Protein AF-A0A831JMD7-F1 (afdb_monomer_lite)

pLDDT: mean 83.92, std 18.08, range [34.59, 98.44]

Secondary structure (DSSP, 8-state):
-PPP------GGG----TT------HHHHHHHHHHHHHH--SSPPP----SS--------

Radius of gyration: 14.73 Å; chains: 1; bounding box: 36×25×39 Å

Foldseek 3Di:
DDDDDDDDDDPVVDDDDPDDPDDDDPVRVVVVVVCCVVPNDPDDDDDDPPPDPPPPPDDD

Structure (mmCIF, N/CA/C/O backbone):
data_AF-A0A831JMD7-F1
#
_entry.id   AF-A0A831JMD7-F1
#
loop_
_atom_site.group_PDB
_atom_site.id
_atom_site.type_symbol
_atom_site.label_atom_id
_atom_site.label_alt_id
_atom_site.label_comp_id
_atom_site.label_asym_id
_atom_site.label_entity_id
_atom_site.label_seq_id
_atom_site.pdbx_PDB_ins_code
_atom_site.Cartn_x
_atom_site.Cartn_y
_atom_site.Cartn_z
_atom_site.occupancy
_atom_site.B_iso_or_equiv
_atom_site.auth_seq_id
_atom_site.auth_comp_id
_atom_site.auth_asym_id
_atom_site.auth_atom_id
_atom_site.pdbx_PDB_model_num
ATOM 1 N N . MET A 1 1 ? 4.359 4.618 -28.469 1.00 48.38 1 MET A N 1
ATOM 2 C CA . MET A 1 1 ? 3.966 5.028 -27.102 1.00 48.38 1 MET A CA 1
ATOM 3 C C . MET A 1 1 ? 3.553 3.784 -26.341 1.00 48.38 1 MET A C 1
ATOM 5 O O . MET A 1 1 ? 2.811 2.993 -26.911 1.00 48.38 1 MET A O 1
ATOM 9 N N . SER A 1 2 ? 4.052 3.580 -25.121 1.00 75.12 2 SER A N 1
ATOM 10 C CA . SER A 1 2 ? 3.579 2.466 -24.289 1.00 75.12 2 SER A CA 1
ATOM 11 C C . SER A 1 2 ? 2.265 2.867 -23.622 1.00 75.12 2 SER A C 1
ATOM 13 O O . SER A 1 2 ? 2.160 3.985 -23.124 1.00 75.12 2 SER A O 1
ATOM 15 N N . GLN A 1 3 ? 1.264 1.991 -23.657 1.00 85.25 3 GLN A N 1
ATOM 16 C CA . GLN A 1 3 ? -0.027 2.221 -23.007 1.00 85.25 3 GLN A CA 1
ATOM 17 C C . GLN A 1 3 ? 0.045 1.710 -21.568 1.00 85.25 3 GLN A C 1
ATOM 19 O O . GLN A 1 3 ? 0.481 0.579 -21.345 1.00 85.25 3 GLN A O 1
ATOM 24 N N . LEU A 1 4 ? -0.381 2.530 -20.605 1.00 88.38 4 LEU A N 1
ATOM 25 C CA . LEU A 1 4 ? -0.493 2.098 -19.213 1.00 88.38 4 LEU A CA 1
ATOM 26 C C . LEU A 1 4 ? -1.598 1.044 -19.094 1.00 88.38 4 LEU A C 1
ATOM 28 O O . LEU A 1 4 ? -2.677 1.191 -19.667 1.00 88.38 4 LEU A O 1
ATOM 32 N N . LYS A 1 5 ? -1.314 -0.029 -18.354 1.00 90.56 5 LYS A N 1
ATOM 33 C CA . LYS A 1 5 ? -2.262 -1.112 -18.078 1.00 90.56 5 LYS A CA 1
ATOM 34 C C . LYS A 1 5 ? -2.523 -1.179 -16.584 1.00 90.56 5 LYS A C 1
ATOM 36 O O . LYS A 1 5 ? -1.587 -1.126 -15.793 1.00 90.56 5 LYS A O 1
ATOM 41 N N . ILE A 1 6 ? -3.789 -1.339 -16.218 1.00 93.44 6 ILE A N 1
ATOM 42 C CA . ILE A 1 6 ? -4.195 -1.597 -14.838 1.00 93.44 6 ILE A CA 1
ATOM 43 C C . ILE A 1 6 ? -4.213 -3.112 -14.648 1.00 93.44 6 ILE A C 1
ATOM 45 O O . ILE A 1 6 ? -4.879 -3.826 -15.398 1.00 93.44 6 ILE A O 1
ATOM 49 N N . VAL A 1 7 ? -3.458 -3.600 -13.667 1.00 93.25 7 VAL A N 1
ATOM 50 C CA . VAL A 1 7 ? -3.339 -5.026 -13.340 1.00 93.25 7 VAL A CA 1
ATOM 51 C C . VAL A 1 7 ? -3.392 -5.219 -11.827 1.00 93.25 7 VAL A C 1
ATOM 53 O O . VAL A 1 7 ? -2.961 -4.351 -11.071 1.00 93.25 7 VAL A O 1
ATOM 56 N N . TYR A 1 8 ? -3.900 -6.368 -11.383 1.00 94.94 8 TYR A N 1
ATOM 57 C CA . TYR A 1 8 ? -3.817 -6.783 -9.983 1.00 94.94 8 TYR A CA 1
ATOM 58 C C . TYR A 1 8 ? -2.525 -7.562 -9.759 1.00 94.94 8 TYR A C 1
ATOM 60 O O . TYR A 1 8 ? -2.212 -8.481 -10.516 1.00 94.94 8 TYR A O 1
ATOM 68 N N . VAL A 1 9 ? -1.789 -7.212 -8.706 1.00 92.94 9 VAL A N 1
ATOM 69 C CA . VAL A 1 9 ? -0.538 -7.876 -8.325 1.00 92.94 9 VAL A CA 1
ATOM 70 C C . VAL A 1 9 ? -0.553 -8.234 -6.837 1.00 92.94 9 VAL A C 1
ATOM 72 O O . VAL A 1 9 ? -1.175 -7.516 -6.049 1.00 92.94 9 VAL A O 1
ATOM 75 N N . PRO A 1 10 ? 0.116 -9.323 -6.415 1.00 94.62 10 PRO A N 1
ATOM 76 C CA . PRO A 1 10 ? 0.285 -9.626 -4.998 1.00 94.62 10 PRO A CA 1
ATOM 77 C C . PRO A 1 10 ? 1.058 -8.516 -4.275 1.00 94.62 10 PRO A C 1
ATOM 79 O O . PRO A 1 10 ? 2.076 -8.040 -4.767 1.00 94.62 10 PRO A O 1
ATOM 82 N N . LEU A 1 11 ? 0.654 -8.158 -3.055 1.00 91.94 11 LEU A N 1
ATOM 83 C CA . LEU A 1 11 ? 1.390 -7.175 -2.241 1.00 91.94 11 LEU A CA 1
ATOM 84 C C . LEU A 1 11 ? 2.858 -7.579 -2.026 1.00 91.94 11 LEU A C 1
ATOM 86 O O . LEU A 1 11 ? 3.744 -6.732 -2.060 1.00 91.94 11 LEU A O 1
ATOM 90 N N . ALA A 1 12 ? 3.119 -8.881 -1.869 1.00 93.88 12 ALA A N 1
ATOM 91 C CA . ALA A 1 12 ? 4.460 -9.426 -1.665 1.00 93.88 12 ALA A CA 1
ATOM 92 C C . ALA A 1 12 ? 5.400 -9.261 -2.876 1.00 93.88 12 ALA A C 1
ATOM 94 O O . ALA A 1 12 ? 6.608 -9.405 -2.714 1.00 93.88 12 ALA A O 1
ATOM 95 N N . SER A 1 13 ? 4.883 -8.964 -4.076 1.00 90.81 13 SER A N 1
ATOM 96 C CA . SER A 1 13 ? 5.726 -8.686 -5.247 1.00 90.81 13 SER A CA 1
ATOM 97 C C . SER A 1 13 ? 6.139 -7.215 -5.356 1.00 90.81 13 SER A C 1
ATOM 99 O O . SER A 1 13 ? 6.920 -6.870 -6.240 1.00 90.81 13 SER A O 1
ATOM 101 N N . LEU A 1 14 ? 5.610 -6.333 -4.501 1.00 90.06 14 LEU A N 1
ATOM 102 C CA . LEU A 1 14 ? 5.947 -4.912 -4.501 1.00 90.06 14 LEU A CA 1
ATOM 103 C C . LEU A 1 14 ? 7.172 -4.649 -3.625 1.00 90.06 14 LEU A C 1
ATOM 105 O O . LEU A 1 14 ? 7.253 -5.095 -2.482 1.00 90.06 14 LEU A O 1
ATOM 109 N N . ARG A 1 15 ? 8.110 -3.855 -4.144 1.00 87.25 15 ARG A N 1
ATOM 110 C CA . ARG A 1 15 ? 9.273 -3.377 -3.391 1.00 87.25 15 ARG A CA 1
ATOM 111 C C . ARG A 1 15 ? 9.089 -1.909 -3.029 1.00 87.25 15 ARG A C 1
ATOM 113 O O . ARG A 1 15 ? 8.818 -1.085 -3.901 1.00 87.25 15 ARG A O 1
ATOM 120 N N . HIS A 1 16 ? 9.270 -1.574 -1.754 1.00 84.94 16 HIS A N 1
ATOM 121 C CA . HIS A 1 16 ? 9.281 -0.178 -1.325 1.00 84.94 16 HIS A CA 1
ATOM 122 C C . HIS A 1 16 ? 10.483 0.561 -1.953 1.00 84.94 16 HIS A C 1
ATOM 124 O O . HIS A 1 16 ? 11.562 -0.031 -2.045 1.00 84.94 16 HIS A O 1
ATOM 130 N N . PRO A 1 17 ? 10.349 1.825 -2.403 1.00 84.50 17 PRO A N 1
ATOM 131 C CA . PRO A 1 17 ? 11.489 2.574 -2.908 1.00 84.50 17 PRO A CA 1
ATOM 132 C C . PRO A 1 17 ? 12.433 2.919 -1.754 1.00 84.50 17 PRO A C 1
ATOM 134 O O . PRO A 1 17 ? 12.010 3.520 -0.770 1.00 84.50 17 PRO A O 1
ATOM 137 N N . GLU A 1 18 ? 13.720 2.606 -1.901 1.00 82.81 18 GLU A N 1
ATOM 138 C CA . GLU A 1 18 ? 14.737 2.854 -0.865 1.00 82.81 18 GLU A CA 1
ATOM 139 C C . GLU A 1 18 ? 14.912 4.343 -0.529 1.00 82.81 18 GLU A C 1
ATOM 141 O O . GLU A 1 18 ? 15.239 4.697 0.600 1.00 82.81 18 GLU A O 1
ATOM 146 N N . LYS A 1 19 ? 14.671 5.232 -1.501 1.00 80.94 19 LYS A N 1
ATOM 147 C CA . LYS A 1 19 ? 14.842 6.687 -1.370 1.00 80.94 19 LYS A CA 1
ATOM 148 C C . LYS A 1 19 ? 13.541 7.435 -1.637 1.00 80.94 19 LYS A C 1
ATOM 150 O O . LYS A 1 19 ? 13.461 8.253 -2.548 1.00 80.94 19 LYS A O 1
ATOM 155 N N . ASN A 1 20 ? 12.502 7.149 -0.859 1.00 85.19 20 ASN A N 1
ATOM 156 C CA . ASN A 1 20 ? 11.280 7.948 -0.894 1.00 85.19 20 ASN A CA 1
ATOM 157 C C . ASN A 1 20 ? 11.384 9.100 0.127 1.00 85.19 20 ASN A C 1
ATOM 159 O O . ASN A 1 20 ? 11.311 8.841 1.327 1.00 85.19 20 ASN A O 1
ATOM 163 N N . PRO A 1 21 ? 11.540 10.372 -0.294 1.00 88.06 21 PRO A N 1
ATOM 164 C CA . PRO A 1 21 ? 11.626 11.496 0.644 1.00 88.06 21 PRO A CA 1
ATOM 165 C C . PRO A 1 21 ? 10.294 11.768 1.361 1.00 88.06 21 PRO A C 1
ATOM 167 O O . PRO A 1 21 ? 10.263 12.487 2.360 1.00 88.06 21 PRO A O 1
ATOM 170 N N . ARG A 1 22 ? 9.183 11.202 0.865 1.00 88.25 22 ARG A N 1
ATOM 171 C CA . ARG A 1 22 ? 7.859 11.335 1.475 1.00 88.25 22 ARG A CA 1
ATOM 172 C C . ARG A 1 22 ? 7.831 10.645 2.837 1.00 88.25 22 ARG A C 1
ATOM 174 O O . ARG A 1 22 ? 8.024 9.436 2.934 1.00 88.25 22 ARG A O 1
ATOM 181 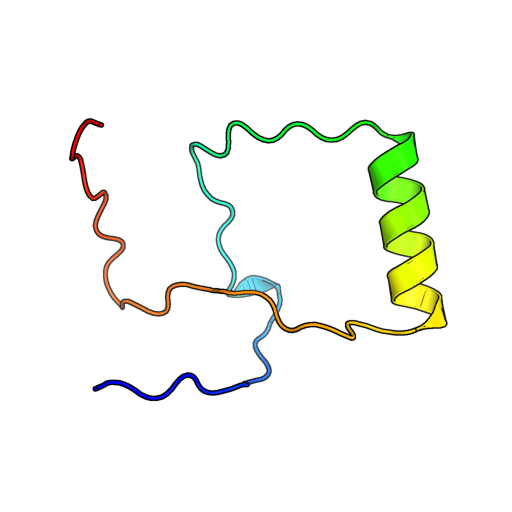N N . ARG A 1 23 ? 7.504 11.415 3.872 1.00 90.12 23 ARG A N 1
ATOM 182 C CA . ARG A 1 23 ? 7.256 10.922 5.231 1.00 90.12 23 ARG A CA 1
ATOM 183 C C . ARG A 1 23 ? 5.762 10.940 5.521 1.00 90.12 23 ARG A C 1
ATOM 185 O O . ARG A 1 23 ? 5.067 11.857 5.093 1.00 90.12 23 ARG A O 1
ATOM 192 N N . TRP A 1 24 ? 5.294 9.945 6.263 1.00 93.81 24 TRP A N 1
ATOM 193 C CA . TRP A 1 24 ? 3.912 9.853 6.719 1.00 93.81 24 TRP A CA 1
ATOM 194 C C . TRP A 1 24 ? 3.857 9.980 8.237 1.00 93.81 24 TRP A C 1
ATOM 196 O O . TRP A 1 24 ? 4.691 9.411 8.941 1.00 93.81 24 TRP A O 1
ATOM 206 N N . THR A 1 25 ? 2.878 10.729 8.739 1.00 97.56 25 THR A N 1
ATOM 207 C CA . THR A 1 25 ? 2.536 10.705 10.162 1.00 97.56 25 THR A CA 1
ATOM 208 C C . THR A 1 25 ? 1.691 9.468 10.456 1.00 97.56 25 THR A C 1
ATOM 210 O O . THR A 1 25 ? 1.034 8.928 9.565 1.00 97.56 25 THR A O 1
ATOM 213 N N . LYS A 1 26 ? 1.675 9.037 11.721 1.00 97.50 26 LYS A N 1
ATOM 214 C CA . LYS A 1 26 ? 0.844 7.912 12.167 1.00 97.50 26 LYS A CA 1
ATOM 215 C C . LYS A 1 26 ? -0.641 8.140 11.846 1.00 97.50 26 LYS A C 1
ATOM 217 O O . LYS A 1 26 ? -1.284 7.278 11.261 1.00 97.50 26 LYS A O 1
ATOM 222 N N . GLU A 1 27 ? -1.147 9.333 12.142 1.00 98.25 27 GLU A N 1
ATOM 223 C CA . GLU A 1 27 ? -2.537 9.702 11.861 1.00 98.25 27 GLU A CA 1
ATOM 224 C C . GLU A 1 27 ? -2.864 9.617 10.362 1.00 98.25 27 GLU A C 1
ATOM 226 O O . GLU A 1 27 ? -3.878 9.038 9.980 1.00 98.25 27 GLU A O 1
ATOM 231 N N . ALA A 1 28 ? -1.978 10.117 9.492 1.00 97.69 28 ALA A N 1
ATOM 232 C CA . ALA A 1 28 ? -2.191 10.052 8.048 1.00 97.69 28 ALA A CA 1
ATOM 233 C C . ALA A 1 28 ? -2.231 8.601 7.537 1.00 97.69 28 ALA A C 1
ATOM 235 O O . ALA A 1 28 ? -3.020 8.285 6.645 1.00 97.69 28 ALA A O 1
ATOM 236 N N . THR A 1 29 ? -1.419 7.703 8.111 1.00 96.88 29 THR A N 1
ATOM 237 C CA . THR A 1 29 ? -1.479 6.272 7.770 1.00 96.88 29 THR A CA 1
ATOM 238 C C . THR A 1 29 ? -2.763 5.600 8.256 1.00 96.88 29 THR A C 1
ATOM 240 O O . THR A 1 29 ? -3.331 4.798 7.519 1.00 96.88 29 THR A O 1
ATOM 243 N N . GLU A 1 30 ? -3.258 5.956 9.443 1.00 98.44 30 GLU A N 1
ATOM 244 C CA . GLU A 1 30 ? -4.496 5.400 10.008 1.00 98.44 30 GLU A CA 1
ATOM 245 C C . GLU A 1 30 ? -5.725 5.841 9.201 1.00 98.44 30 GLU A C 1
ATOM 247 O O . GLU A 1 30 ? -6.567 5.019 8.840 1.00 98.44 30 GLU A O 1
ATOM 252 N N . GLN A 1 31 ?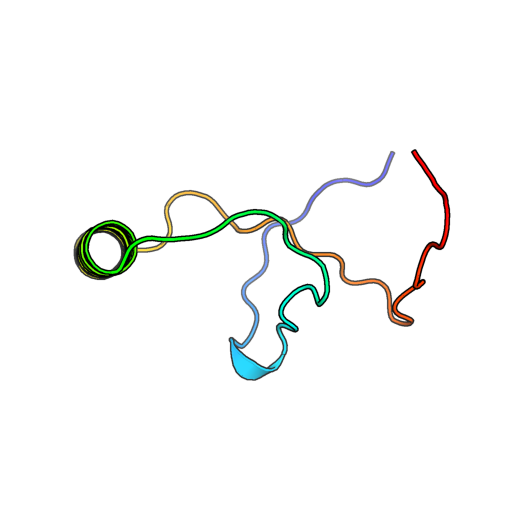 -5.792 7.123 8.833 1.00 98.06 31 GLN A N 1
ATOM 253 C CA . GLN A 1 31 ? -6.870 7.652 7.994 1.00 98.06 31 GLN A CA 1
ATOM 254 C C . GLN A 1 31 ? -6.876 7.023 6.594 1.00 98.06 31 GLN A C 1
ATOM 256 O O . GLN A 1 31 ? -7.944 6.702 6.063 1.00 98.06 31 GLN A O 1
ATOM 261 N N . LEU A 1 32 ? -5.696 6.813 5.997 1.00 96.31 32 LEU A N 1
ATOM 262 C CA . LEU A 1 32 ? -5.582 6.145 4.700 1.00 96.31 32 LEU A CA 1
ATOM 263 C C . LEU A 1 32 ? -6.043 4.686 4.783 1.00 96.31 32 LEU A C 1
ATOM 265 O O . LEU A 1 32 ? -6.798 4.241 3.919 1.00 96.31 32 LEU A O 1
ATOM 269 N N . GLN A 1 33 ? -5.628 3.960 5.824 1.00 97.38 33 GLN A N 1
ATOM 270 C CA . GLN A 1 33 ? -6.051 2.579 6.045 1.00 97.38 33 GLN A CA 1
ATOM 271 C C . GLN A 1 33 ? -7.577 2.479 6.172 1.00 97.38 33 GLN A C 1
ATOM 273 O O . GLN A 1 33 ? -8.192 1.651 5.502 1.00 97.38 33 GLN A O 1
ATOM 278 N N . GLU A 1 34 ? -8.199 3.355 6.963 1.00 98.38 34 GLU A N 1
ATOM 279 C CA . GLU A 1 34 ? -9.656 3.382 7.124 1.00 98.38 34 GLU A CA 1
ATOM 280 C C . GLU A 1 34 ? -10.382 3.731 5.813 1.00 98.38 34 GLU A C 1
ATOM 282 O 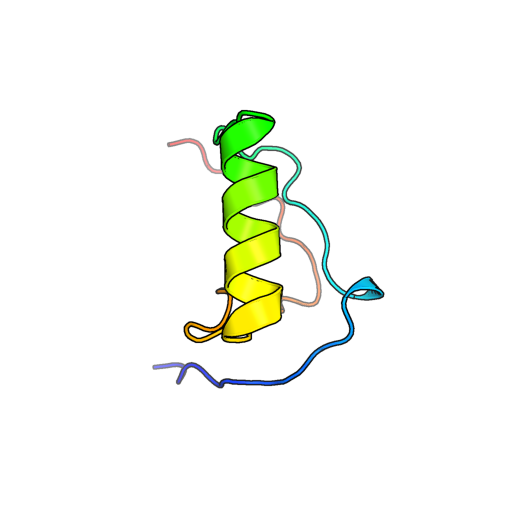O . GLU A 1 34 ? -11.423 3.160 5.489 1.00 98.38 34 GLU A O 1
ATOM 287 N N . SER A 1 35 ? -9.825 4.641 5.010 1.00 98.12 35 SER A N 1
ATOM 288 C CA . SER A 1 35 ? -10.368 4.961 3.685 1.00 98.12 35 SER A CA 1
ATOM 289 C C . SER A 1 35 ? -10.325 3.755 2.739 1.00 98.12 35 SER A C 1
ATOM 291 O O . SER A 1 35 ? -11.343 3.411 2.134 1.00 9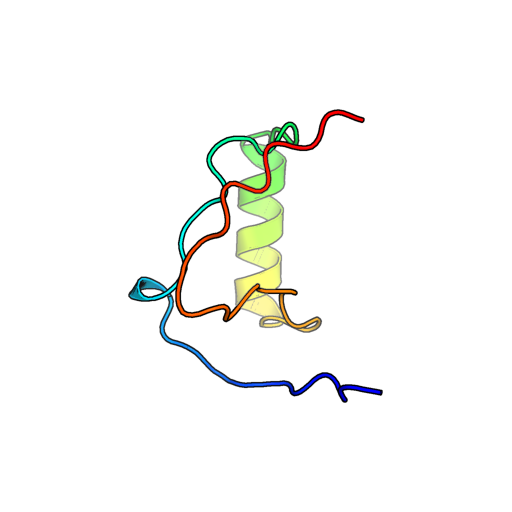8.12 35 SER A O 1
ATOM 293 N N . ILE A 1 36 ? -9.183 3.059 2.670 1.00 97.31 36 ILE A N 1
ATOM 294 C CA . ILE A 1 36 ? -9.015 1.856 1.841 1.00 97.31 36 ILE A CA 1
ATOM 295 C C . ILE A 1 36 ? -9.955 0.738 2.308 1.00 97.31 36 ILE A C 1
ATOM 297 O O . ILE A 1 36 ? -10.537 0.053 1.472 1.00 97.31 36 ILE A O 1
ATOM 301 N N . ASN A 1 37 ? -10.167 0.572 3.616 1.00 97.69 37 ASN A N 1
ATOM 302 C CA . ASN A 1 37 ? -11.107 -0.425 4.138 1.00 97.69 37 ASN A CA 1
ATOM 303 C C . ASN A 1 37 ? -12.557 -0.144 3.714 1.00 97.69 37 ASN A C 1
ATOM 305 O O . ASN A 1 37 ? -13.299 -1.077 3.413 1.00 97.69 37 ASN A O 1
ATOM 309 N N . ARG A 1 38 ? -12.968 1.131 3.680 1.00 98.25 38 ARG A N 1
ATOM 310 C CA . ARG A 1 38 ? -14.344 1.526 3.333 1.00 98.25 38 ARG A CA 1
ATOM 311 C C . ARG A 1 38 ? -14.611 1.561 1.833 1.00 98.25 38 ARG A C 1
ATOM 313 O O . ARG A 1 38 ? -15.735 1.292 1.414 1.00 98.25 38 ARG A O 1
ATOM 320 N N . HIS A 1 39 ? -13.610 1.923 1.035 1.00 97.50 39 HIS A N 1
ATOM 321 C CA . HIS A 1 39 ? -13.805 2.248 -0.382 1.00 97.50 39 HIS A CA 1
ATOM 322 C C . HIS A 1 39 ? -12.958 1.408 -1.342 1.00 97.50 39 HIS A C 1
ATOM 324 O O . HIS A 1 39 ? -13.162 1.470 -2.553 1.00 97.50 39 HIS A O 1
ATOM 330 N N . GLY A 1 40 ? -12.023 0.613 -0.825 1.00 95.31 40 GLY A N 1
ATOM 331 C CA . GLY A 1 40 ? -10.994 -0.030 -1.631 1.00 95.31 40 GLY A CA 1
ATOM 332 C C . GLY A 1 40 ? -9.981 0.971 -2.193 1.00 95.31 40 GLY A C 1
ATOM 333 O O . GLY A 1 40 ? -9.932 2.143 -1.814 1.00 95.31 40 GLY A O 1
ATOM 334 N N . ILE A 1 41 ? -9.147 0.496 -3.119 1.00 94.44 41 ILE A N 1
ATOM 335 C CA . ILE A 1 41 ? -8.234 1.348 -3.885 1.00 94.44 41 ILE A CA 1
ATOM 336 C C . ILE A 1 41 ? -8.987 1.870 -5.110 1.00 94.44 41 ILE A C 1
ATOM 338 O O . ILE A 1 41 ? -9.259 1.114 -6.039 1.00 94.44 41 ILE A O 1
ATOM 342 N N . ILE A 1 42 ? -9.326 3.160 -5.093 1.00 94.19 42 ILE A N 1
ATOM 343 C CA . ILE A 1 42 ? -10.031 3.828 -6.198 1.00 94.19 42 ILE A CA 1
ATOM 344 C C . ILE A 1 42 ? -9.063 4.172 -7.337 1.00 94.19 42 ILE A C 1
ATOM 346 O O . ILE A 1 42 ? -9.421 4.043 -8.505 1.00 94.19 42 ILE A O 1
ATOM 350 N N . ASP A 1 43 ? -7.840 4.586 -6.996 1.00 93.38 43 ASP A N 1
ATOM 351 C CA . ASP A 1 43 ? -6.806 4.970 -7.958 1.00 93.38 43 ASP A CA 1
ATOM 352 C C . ASP A 1 43 ? -5.635 3.969 -7.925 1.00 93.38 43 ASP A C 1
ATOM 354 O O . ASP A 1 43 ? -5.009 3.803 -6.870 1.00 93.38 43 ASP A O 1
ATOM 358 N N . PRO A 1 44 ? -5.346 3.252 -9.029 1.00 92.94 44 PRO A N 1
ATOM 359 C CA . PRO A 1 44 ? -4.252 2.290 -9.084 1.00 92.94 44 PRO A CA 1
ATOM 360 C C . PRO A 1 44 ? -2.884 2.922 -8.806 1.00 92.94 44 PRO A C 1
ATOM 362 O O . PRO A 1 44 ? -2.562 4.014 -9.266 1.00 92.94 44 PRO A O 1
ATOM 365 N N . LEU A 1 45 ? -2.022 2.181 -8.109 1.00 91.88 45 LEU A N 1
ATOM 366 C CA . LEU A 1 45 ? -0.648 2.610 -7.862 1.00 91.88 45 LEU A CA 1
ATOM 367 C C . LEU A 1 45 ? 0.178 2.573 -9.153 1.00 91.88 45 LEU A C 1
ATOM 369 O O . LEU A 1 45 ? 0.177 1.579 -9.880 1.00 91.88 45 LEU A O 1
ATOM 373 N N . ILE A 1 46 ? 0.959 3.626 -9.389 1.00 90.44 46 ILE A N 1
ATOM 374 C CA . ILE A 1 46 ? 1.977 3.636 -10.442 1.00 90.44 46 ILE A CA 1
ATOM 375 C C . ILE A 1 46 ? 3.185 2.842 -9.943 1.00 90.44 46 ILE A C 1
ATOM 377 O O . ILE A 1 46 ? 3.824 3.210 -8.955 1.00 90.44 46 ILE A O 1
ATOM 381 N N . VAL A 1 47 ? 3.503 1.754 -10.641 1.00 88.81 47 VAL A N 1
ATOM 382 C CA . VAL A 1 47 ? 4.594 0.839 -10.295 1.00 88.81 47 VAL A CA 1
ATOM 383 C C . VAL A 1 47 ? 5.503 0.648 -11.507 1.00 88.81 47 VAL A C 1
ATOM 385 O O . VAL A 1 47 ? 5.049 0.665 -12.648 1.00 88.81 47 VAL A O 1
ATOM 388 N N . ASN A 1 48 ? 6.799 0.478 -11.252 1.00 85.88 48 ASN A N 1
ATOM 389 C CA . ASN A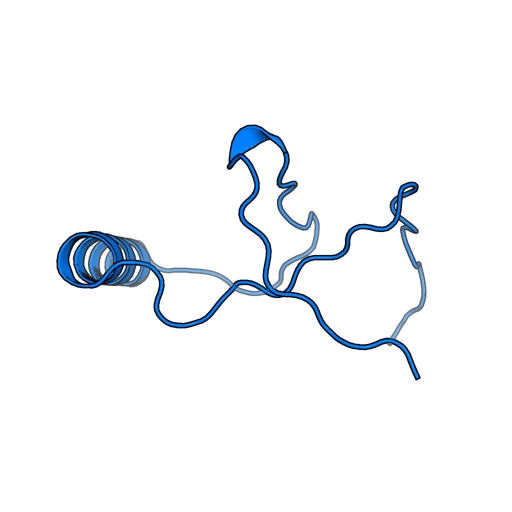 1 48 ? 7.778 0.101 -12.266 1.00 85.88 48 ASN A CA 1
ATOM 390 C C . ASN A 1 48 ? 7.886 -1.432 -12.328 1.00 85.88 48 ASN A C 1
ATOM 392 O O . ASN A 1 48 ? 8.240 -2.047 -11.322 1.00 85.88 48 ASN A O 1
ATOM 396 N N . ASP A 1 49 ? 7.599 -2.030 -13.486 1.00 83.88 49 ASP A N 1
ATOM 397 C CA . ASP A 1 49 ? 7.660 -3.482 -13.722 1.00 83.88 49 ASP A CA 1
ATOM 398 C C . ASP A 1 49 ? 8.972 -3.947 -14.382 1.00 83.88 49 ASP A C 1
ATOM 400 O O . ASP A 1 49 ? 9.098 -5.113 -14.761 1.00 83.88 49 ASP A O 1
ATOM 404 N N . ALA A 1 50 ? 9.959 -3.052 -14.522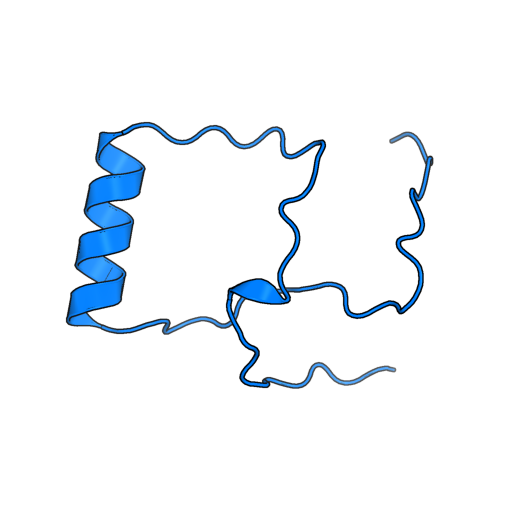 1.00 82.56 50 ALA A N 1
ATOM 405 C CA . ALA A 1 50 ? 11.212 -3.377 -15.185 1.00 82.56 50 ALA A CA 1
ATOM 406 C C . ALA A 1 50 ? 11.905 -4.572 -14.491 1.00 82.56 50 ALA A C 1
ATOM 408 O O . ALA A 1 50 ? 12.183 -4.507 -13.290 1.00 82.56 50 ALA A O 1
ATOM 409 N N . PRO A 1 51 ? 12.261 -5.639 -15.236 1.00 71.50 51 PRO A N 1
ATOM 410 C CA . PRO A 1 51 ? 12.795 -6.887 -14.674 1.00 71.50 51 PRO A CA 1
ATOM 411 C C . PRO A 1 51 ? 14.153 -6.720 -13.981 1.00 71.50 51 PRO A C 1
ATOM 413 O O . PRO A 1 51 ? 14.580 -7.581 -13.219 1.00 71.50 51 PRO A O 1
ATOM 416 N N . GLN A 1 52 ? 14.836 -5.605 -14.234 1.00 61.47 52 GLN A N 1
ATOM 417 C CA . GLN A 1 52 ? 16.023 -5.185 -13.507 1.00 61.47 52 GLN A CA 1
ATOM 418 C C . GLN A 1 52 ? 15.722 -3.812 -12.931 1.00 61.47 52 GLN A C 1
ATOM 420 O O . GLN A 1 52 ? 15.415 -2.883 -13.686 1.00 61.47 52 GLN A O 1
ATOM 425 N N . SER A 1 53 ? 15.818 -3.664 -11.606 1.00 57.38 53 SER A N 1
ATOM 426 C CA . SER A 1 53 ? 15.769 -2.334 -11.021 1.00 57.38 53 SER A CA 1
ATOM 427 C C . SER A 1 53 ? 16.993 -1.584 -11.513 1.00 57.38 53 SER A C 1
ATOM 429 O O . SER A 1 53 ? 18.086 -1.756 -10.978 1.00 57.38 53 SER A O 1
ATOM 431 N N . LYS A 1 54 ? 16.827 -0.765 -12.552 1.00 49.38 54 LYS A N 1
ATOM 432 C CA . LYS A 1 54 ? 17.781 0.297 -12.811 1.00 49.38 54 LYS A CA 1
ATOM 433 C C . LYS A 1 54 ? 17.707 1.177 -11.574 1.00 49.38 54 LYS A C 1
ATOM 435 O O . LYS A 1 54 ? 16.791 1.984 -11.434 1.00 49.38 54 LYS A O 1
ATOM 440 N N . GLU A 1 55 ? 18.645 0.971 -10.656 1.00 51.66 55 GLU A N 1
ATOM 441 C CA . GLU A 1 55 ? 19.215 2.043 -9.857 1.00 51.66 55 GLU A CA 1
ATOM 442 C C . GLU A 1 55 ? 19.674 3.083 -10.877 1.00 51.66 55 GLU A C 1
ATOM 444 O O . GLU A 1 55 ? 20.804 3.081 -11.360 1.00 51.66 55 GLU A O 1
ATOM 449 N N . HIS A 1 56 ? 18.736 3.895 -11.358 1.00 45.53 56 HIS A N 1
ATOM 450 C CA . HIS A 1 56 ? 19.061 4.977 -12.253 1.00 45.53 56 HIS A CA 1
ATOM 451 C C . HIS A 1 56 ? 19.651 6.049 -11.344 1.00 45.53 56 HIS A C 1
ATOM 453 O O . HIS A 1 56 ? 18.962 6.943 -10.862 1.00 45.53 56 HIS A O 1
ATOM 459 N N . TYR A 1 57 ? 20.940 5.885 -11.049 1.00 41.97 57 TYR A N 1
ATOM 460 C CA . TYR A 1 57 ? 21.821 6.956 -10.634 1.00 41.97 57 TYR A CA 1
ATOM 461 C C . TYR A 1 57 ? 21.850 7.990 -11.764 1.00 41.97 57 TYR A C 1
ATOM 463 O O . TYR A 1 57 ? 22.773 8.014 -12.568 1.00 41.97 57 TYR A O 1
ATOM 471 N N . TYR A 1 58 ? 20.831 8.839 -11.838 1.00 36.56 58 TYR A N 1
ATOM 472 C CA . TYR A 1 58 ? 20.975 10.162 -12.420 1.00 36.56 58 TYR A CA 1
ATOM 473 C C . TYR A 1 58 ? 20.382 11.172 -11.454 1.00 36.56 58 TYR A C 1
ATOM 475 O O . TYR A 1 58 ? 19.176 11.254 -11.241 1.00 36.56 58 TYR A O 1
ATOM 483 N N . TRP A 1 59 ? 21.329 11.871 -10.839 1.00 34.59 59 TRP A N 1
ATOM 484 C CA . TRP A 1 59 ? 21.230 13.200 -10.282 1.00 34.59 59 TRP A CA 1
ATOM 485 C C . TRP A 1 59 ? 20.321 14.096 -11.130 1.00 34.59 59 TRP A C 1
ATOM 487 O O . TRP A 1 59 ? 20.684 14.480 -12.243 1.00 34.59 59 TRP A O 1
ATOM 497 N N . TRP A 1 60 ? 19.178 14.446 -10.555 1.00 36.47 60 TRP A N 1
ATOM 498 C CA . TRP A 1 60 ? 18.701 15.823 -10.524 1.00 36.47 60 TRP A CA 1
ATOM 499 C C . TRP A 1 60 ? 18.542 16.184 -9.050 1.00 36.47 60 TRP A C 1
ATOM 501 O O . TRP A 1 60 ? 18.061 15.303 -8.294 1.00 36.47 60 TRP A O 1
#

Sequence (60 aa):
MSQLKIVYVPLASLRHPEKNPRRWTKEATEQLQESINRHGIIDPLIVNDAPQSKEHYYWW